Protein AF-A0AAN8LWE4-F1 (afdb_monomer_lite)

Organism: NCBI:txid861788

Sequence (152 aa):
MRTELGWRLTPQSMVETQAMVAELSEEEIWGLLEAIMDPGMVFDLLWMRQSRNGRPGEEQAAVAPGLPLWCHCGRCKDMPTDMERKCSGQGLAQCVSLAPHLFLYVLENGVLRIARRYRNDVLSLSYTGDPRYDHREYQHDTYRHFVQLNLK

Secondary structure (DSSP, 8-state):
----------HHHHHHHHHHHHH--HHHHHHHHHHH--TTHHHHHHHHHHHHH-SPPGGG----TT--TT-SSS-----SSGGG-------GGG-GGG-HHHIIIII-HHHHHHHHHHHHHHHT------HHHHHHHHHHHHHHHHHHHH--

Radius of gyration: 21.21 Å; chains: 1; bounding box: 45×34×56 Å

pLDDT: mean 78.91, std 13.54, range [37.19, 94.0]

InterPro domains:
  IPR046815 P2X purinoreceptor 7, intracellular domain [PF20478] (59-148)

Structure (mmCIF, N/CA/C/O backbone):
data_AF-A0AAN8LWE4-F1
#
_entry.id   AF-A0AAN8LWE4-F1
#
loop_
_atom_site.group_PDB
_atom_site.id
_atom_site.type_symbol
_atom_site.label_atom_id
_atom_site.label_alt_id
_atom_site.label_comp_id
_atom_site.label_asym_id
_atom_site.label_entity_id
_atom_site.label_seq_id
_atom_site.pdbx_PDB_ins_code
_atom_site.Cartn_x
_atom_site.Cartn_y
_atom_site.Cartn_z
_atom_site.occupancy
_atom_site.B_iso_or_equiv
_atom_site.auth_seq_id
_atom_site.auth_comp_id
_atom_site.auth_asym_id
_atom_site.auth_atom_id
_atom_site.pdbx_PDB_model_num
ATOM 1 N N . MET A 1 1 ? 26.610 4.589 29.713 1.00 37.81 1 MET A N 1
ATOM 2 C CA . MET A 1 1 ? 25.190 4.588 30.121 1.00 37.81 1 MET A CA 1
ATOM 3 C C . MET A 1 1 ? 24.340 4.770 28.871 1.00 37.81 1 MET A C 1
ATOM 5 O O . MET A 1 1 ? 24.259 5.881 28.370 1.00 37.81 1 MET A O 1
ATOM 9 N N . ARG A 1 2 ? 23.816 3.678 28.296 1.00 37.19 2 ARG A N 1
ATOM 10 C CA . ARG A 1 2 ? 22.825 3.727 27.208 1.00 37.19 2 ARG A CA 1
ATOM 11 C C . ARG A 1 2 ? 21.449 3.751 27.862 1.00 37.19 2 ARG A C 1
ATOM 13 O O . ARG A 1 2 ? 21.103 2.804 28.556 1.00 37.19 2 ARG A O 1
ATOM 20 N N . THR A 1 3 ? 20.706 4.831 27.680 1.00 42.47 3 THR A N 1
ATOM 21 C CA . THR A 1 3 ? 19.285 4.895 28.009 1.00 42.47 3 THR A CA 1
ATOM 22 C C . THR A 1 3 ? 18.520 4.117 26.945 1.00 42.47 3 THR A C 1
ATOM 24 O O . THR A 1 3 ? 18.364 4.564 25.811 1.00 42.47 3 THR A O 1
ATOM 27 N N . GLU A 1 4 ? 18.073 2.917 27.299 1.00 47.19 4 GLU A N 1
ATOM 28 C CA . GLU A 1 4 ? 17.033 2.215 26.557 1.00 47.19 4 GLU A CA 1
ATOM 29 C C . GLU A 1 4 ? 15.715 2.970 26.769 1.00 47.19 4 GLU A C 1
ATOM 31 O O . GLU A 1 4 ? 15.000 2.744 27.742 1.00 47.19 4 GLU A O 1
ATOM 36 N N . LEU A 1 5 ? 15.400 3.920 25.886 1.00 47.34 5 LEU A N 1
ATOM 37 C CA . LEU A 1 5 ? 14.052 4.481 25.789 1.00 47.34 5 LEU A CA 1
ATOM 38 C C . LEU A 1 5 ? 13.151 3.427 25.137 1.00 47.34 5 LEU A C 1
ATOM 40 O O . LEU A 1 5 ? 12.930 3.409 23.928 1.00 47.34 5 LEU A O 1
ATOM 44 N N . GLY A 1 6 ? 12.696 2.490 25.965 1.00 45.34 6 GLY A N 1
ATOM 45 C CA . GLY A 1 6 ? 11.682 1.513 25.617 1.00 45.34 6 GLY A CA 1
ATOM 46 C C . GLY A 1 6 ? 10.319 2.187 25.554 1.00 45.34 6 GLY A C 1
ATOM 47 O O . GLY A 1 6 ? 9.672 2.368 26.578 1.00 45.34 6 GLY A O 1
ATOM 48 N N . TRP A 1 7 ? 9.850 2.496 24.348 1.00 52.28 7 TRP A N 1
ATOM 49 C CA . TRP A 1 7 ? 8.456 2.861 24.072 1.00 52.28 7 TRP A CA 1
ATOM 50 C C . TRP A 1 7 ? 7.513 1.650 24.219 1.00 52.28 7 TRP A C 1
ATOM 52 O O . TRP A 1 7 ? 6.701 1.371 23.342 1.00 52.28 7 TRP A 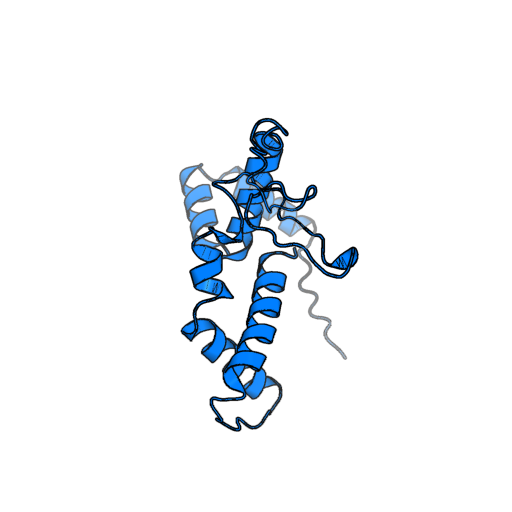O 1
ATOM 62 N N . ARG A 1 8 ? 7.649 0.863 25.293 1.00 59.94 8 ARG A N 1
ATOM 63 C CA . ARG A 1 8 ? 6.692 -0.200 25.607 1.00 59.94 8 ARG A CA 1
ATOM 64 C C . ARG A 1 8 ? 5.607 0.401 26.482 1.00 59.94 8 ARG A C 1
ATOM 66 O O . ARG A 1 8 ? 5.883 0.807 27.607 1.00 59.94 8 ARG A O 1
ATOM 73 N N . LEU A 1 9 ? 4.385 0.426 25.958 1.00 64.94 9 LEU A N 1
ATOM 74 C CA . LEU A 1 9 ? 3.192 0.649 26.766 1.00 64.94 9 LEU A CA 1
ATOM 75 C C . LEU A 1 9 ? 3.208 -0.363 27.917 1.00 64.94 9 LEU A C 1
ATOM 77 O O . LEU A 1 9 ? 3.443 -1.557 27.706 1.00 64.94 9 LEU A O 1
ATOM 81 N N . THR A 1 10 ? 3.032 0.119 29.143 1.00 81.75 10 THR A N 1
ATOM 82 C CA . THR A 1 10 ? 2.950 -0.763 30.303 1.00 81.75 10 THR A CA 1
ATOM 83 C C . THR A 1 10 ? 1.604 -1.493 30.270 1.00 81.75 10 THR A C 1
ATOM 85 O O . THR A 1 10 ? 0.635 -0.994 29.689 1.00 81.75 10 THR A O 1
ATOM 88 N N . PRO A 1 11 ? 1.484 -2.672 30.905 1.00 80.69 11 PRO A N 1
ATOM 89 C CA . PRO A 1 11 ? 0.193 -3.349 31.017 1.00 80.69 11 PRO A CA 1
ATOM 90 C C . PRO A 1 11 ? -0.893 -2.455 31.636 1.00 80.69 11 PRO A C 1
ATOM 92 O O . PRO A 1 11 ? -2.046 -2.529 31.232 1.00 80.69 11 PRO A O 1
ATOM 95 N N . GLN A 1 12 ? -0.516 -1.565 32.561 1.00 78.88 12 GLN A N 1
ATOM 96 C CA . GLN A 1 12 ? -1.428 -0.590 33.164 1.00 78.88 12 GLN A CA 1
ATOM 97 C C . GLN A 1 12 ? -1.907 0.463 32.157 1.00 78.88 12 GLN A C 1
ATOM 99 O O . GLN A 1 12 ? -3.112 0.654 32.035 1.00 78.88 12 GLN A O 1
ATOM 104 N N . SER A 1 13 ? -1.011 1.061 31.360 1.00 81.69 13 SER A N 1
ATOM 105 C CA . SER A 1 13 ? -1.421 2.058 30.359 1.00 81.69 13 SER A CA 1
ATOM 106 C C . SER A 1 13 ? -2.325 1.462 29.274 1.00 81.69 13 SER A C 1
ATOM 108 O O . SER A 1 13 ? -3.191 2.147 28.740 1.00 81.69 13 SER A O 1
ATOM 110 N N . MET A 1 14 ? -2.153 0.175 28.949 1.00 81.12 14 MET A N 1
ATOM 111 C CA . MET A 1 14 ? -3.033 -0.536 28.011 1.00 81.12 14 MET A CA 1
ATOM 112 C C . MET A 1 14 ? -4.456 -0.699 28.561 1.00 81.12 14 MET A C 1
ATOM 114 O O . MET A 1 14 ? -5.415 -0.505 27.819 1.00 81.12 14 MET A O 1
ATOM 118 N N . VAL A 1 15 ? -4.592 -1.028 29.851 1.00 86.62 15 VAL A N 1
ATOM 119 C CA . VAL A 1 15 ? -5.896 -1.165 30.521 1.00 86.62 15 VAL A CA 1
ATOM 120 C C . VAL A 1 15 ? -6.588 0.192 30.642 1.00 86.62 15 VAL A C 1
ATOM 122 O O . VAL A 1 15 ? -7.773 0.293 30.345 1.00 86.62 15 VAL A O 1
ATOM 125 N N . GLU A 1 16 ? -5.848 1.241 31.006 1.00 86.50 16 GLU A N 1
ATOM 126 C CA . GLU A 1 16 ? -6.366 2.616 31.040 1.00 86.50 16 GLU A CA 1
ATOM 127 C C . GLU A 1 16 ? -6.859 3.061 29.658 1.00 86.50 16 GLU A C 1
ATOM 129 O O . GLU A 1 16 ? -7.968 3.573 29.531 1.00 86.50 16 GLU A O 1
ATOM 134 N N . THR A 1 17 ? -6.085 2.781 28.604 1.00 84.38 17 THR A N 1
ATOM 135 C CA . THR A 1 17 ? -6.483 3.088 27.221 1.00 84.38 17 THR A CA 1
ATOM 136 C C . THR A 1 17 ? -7.727 2.295 26.805 1.00 84.38 17 THR A C 1
ATOM 138 O O . THR A 1 17 ? -8.620 2.846 26.170 1.00 84.38 17 THR A O 1
ATOM 141 N N . GLN A 1 18 ? -7.828 1.012 27.174 1.00 85.62 18 GLN A N 1
ATOM 142 C CA . GLN A 1 18 ? -9.021 0.203 26.894 1.00 85.62 18 GLN A CA 1
ATOM 143 C C . GLN A 1 18 ? -10.267 0.726 27.612 1.00 85.62 18 GLN A C 1
ATOM 145 O O . GLN A 1 18 ? -11.340 0.722 27.014 1.00 85.62 18 GLN A O 1
ATOM 150 N N . ALA A 1 19 ? -10.131 1.191 28.856 1.00 89.81 19 ALA A N 1
ATOM 151 C CA . ALA A 1 19 ? -11.232 1.805 29.592 1.00 89.81 19 ALA A CA 1
ATOM 152 C C . ALA A 1 19 ? -11.703 3.098 28.910 1.00 89.81 19 ALA A C 1
ATOM 154 O O . ALA A 1 19 ? -12.896 3.247 28.672 1.00 89.81 19 ALA A O 1
ATOM 155 N N . MET A 1 20 ? -10.772 3.965 28.490 1.00 88.06 20 MET A N 1
ATOM 156 C CA . MET A 1 20 ? -11.103 5.183 27.738 1.00 88.06 20 MET A CA 1
ATOM 157 C C . MET A 1 20 ? -11.838 4.866 26.431 1.00 88.06 20 MET A C 1
ATOM 159 O O . MET A 1 20 ? -12.848 5.489 26.135 1.00 88.06 20 MET A O 1
ATOM 163 N N . VAL A 1 21 ? -11.370 3.874 25.664 1.00 87.81 21 VAL A N 1
ATOM 164 C CA . VAL A 1 21 ? -12.025 3.460 24.408 1.00 87.81 21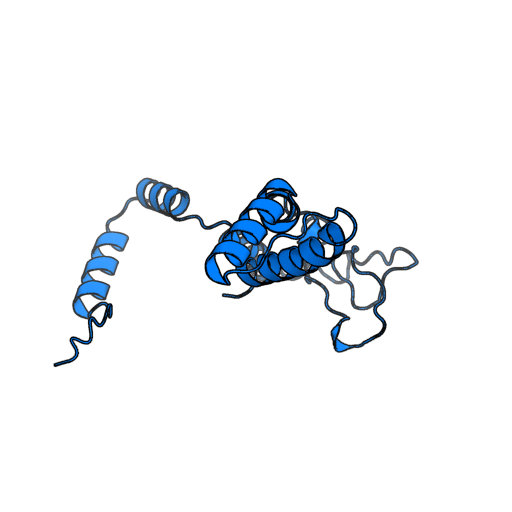 VAL A CA 1
ATOM 165 C C . VAL A 1 21 ? -13.430 2.904 24.654 1.00 87.81 21 VAL A C 1
ATOM 167 O O . VAL A 1 21 ? -14.314 3.121 23.830 1.00 87.81 21 VAL A O 1
ATOM 170 N N . ALA A 1 22 ? -13.654 2.204 25.768 1.00 89.12 22 ALA A N 1
ATOM 171 C CA . ALA A 1 22 ? -14.961 1.642 26.108 1.00 89.12 22 ALA A CA 1
ATOM 172 C C . ALA A 1 22 ? -16.005 2.704 26.499 1.00 89.12 22 ALA A C 1
ATOM 174 O O . ALA A 1 22 ? -17.200 2.426 26.429 1.00 89.12 22 ALA A O 1
ATOM 175 N N . GLU A 1 23 ? -15.565 3.895 26.910 1.00 93.25 23 GLU A N 1
ATOM 176 C CA . GLU A 1 23 ? -16.435 5.020 27.268 1.00 93.25 23 GLU A CA 1
ATOM 177 C C . GLU A 1 23 ? -16.823 5.893 26.064 1.00 93.25 23 GLU A C 1
ATOM 179 O O . GLU A 1 23 ? -17.760 6.685 26.170 1.00 93.25 23 GLU A O 1
ATOM 184 N N . LEU A 1 24 ? -16.138 5.746 24.923 1.00 91.56 24 LEU A N 1
ATOM 185 C CA . LEU A 1 24 ? -16.409 6.539 23.725 1.00 91.56 24 LEU A CA 1
ATOM 186 C C . LEU A 1 24 ? -17.769 6.197 23.110 1.00 91.56 24 LEU A C 1
ATOM 188 O O . LEU A 1 24 ? -18.156 5.033 22.979 1.00 91.56 24 LEU A O 1
ATOM 192 N N . SER A 1 25 ? -18.469 7.233 22.658 1.00 94.00 25 SER A N 1
ATOM 193 C CA . SER A 1 25 ? -19.649 7.090 21.811 1.00 94.00 25 SER A CA 1
ATOM 194 C C . SER A 1 25 ? -19.279 6.594 20.407 1.00 94.00 25 SER A C 1
ATOM 196 O O . SER A 1 25 ? -18.137 6.705 19.956 1.00 94.00 25 SER A O 1
ATOM 198 N N . GLU A 1 26 ? -20.263 6.066 19.676 1.00 92.69 26 GLU A N 1
ATOM 199 C CA . GLU A 1 26 ? -20.052 5.583 18.305 1.00 92.69 26 GLU A CA 1
ATOM 200 C C . GLU A 1 26 ? -19.530 6.695 17.374 1.00 92.69 26 GLU A C 1
ATOM 202 O O . GLU A 1 26 ? -18.645 6.453 16.557 1.00 92.69 26 GLU A O 1
ATOM 207 N N . GLU A 1 27 ? -20.015 7.927 17.539 1.00 92.06 27 GLU A N 1
ATOM 208 C CA . GLU A 1 27 ? -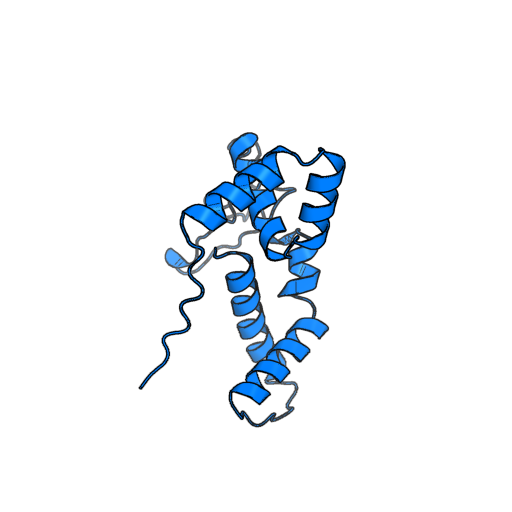19.580 9.093 16.759 1.00 92.06 27 GLU A CA 1
ATOM 209 C C . GLU A 1 27 ? -18.108 9.443 17.020 1.00 92.06 27 GLU A C 1
ATOM 211 O O . GLU A 1 27 ? -17.354 9.704 16.081 1.00 92.06 27 GLU A O 1
ATOM 216 N N . GLU A 1 28 ? -17.669 9.392 18.281 1.00 90.88 28 GLU A N 1
ATOM 217 C CA . GLU A 1 28 ? -16.271 9.632 18.651 1.00 90.88 28 GLU A CA 1
ATOM 218 C C . GLU A 1 28 ? -15.350 8.538 18.109 1.00 90.88 28 GLU A C 1
ATOM 220 O O . GLU A 1 28 ? -14.259 8.840 17.625 1.00 90.88 28 GLU A O 1
ATOM 225 N N . ILE A 1 29 ? -15.799 7.278 18.126 1.00 90.06 29 ILE A N 1
ATOM 226 C CA . ILE A 1 29 ? -15.062 6.154 17.535 1.00 90.06 29 ILE A CA 1
ATOM 227 C C . ILE A 1 29 ? -14.886 6.366 16.030 1.00 90.06 29 ILE A C 1
ATOM 229 O O . ILE A 1 29 ? -13.770 6.223 15.525 1.00 90.06 29 ILE A O 1
ATOM 233 N N . TRP A 1 30 ? -15.948 6.734 15.308 1.00 88.19 30 TRP A N 1
ATOM 234 C CA . TRP A 1 30 ? -15.855 7.014 13.874 1.00 88.19 30 TRP A CA 1
ATOM 235 C C . TRP A 1 30 ? -14.935 8.197 13.576 1.00 88.19 30 TRP A C 1
ATOM 237 O O . TRP A 1 30 ? -14.082 8.083 12.696 1.00 88.19 30 TRP A O 1
ATOM 247 N N . GLY A 1 31 ? -15.021 9.282 14.349 1.00 89.38 31 GLY A N 1
ATOM 248 C CA . GLY A 1 31 ? -14.118 10.426 14.204 1.00 89.38 31 GLY A CA 1
ATOM 249 C C . GLY A 1 31 ? -12.649 10.056 14.434 1.00 89.38 31 GLY A C 1
ATOM 250 O O . GLY A 1 31 ? -11.765 10.502 13.700 1.00 89.38 31 GLY A O 1
ATOM 251 N N . LEU A 1 32 ? -12.373 9.186 15.411 1.00 87.69 32 LEU A N 1
ATOM 252 C CA . LEU A 1 32 ? -11.021 8.691 15.673 1.00 87.69 32 LEU A CA 1
ATOM 253 C C . LEU A 1 32 ? -10.520 7.782 14.541 1.00 87.69 32 LEU A C 1
ATOM 255 O O . LEU A 1 32 ? -9.367 7.889 14.122 1.00 87.69 32 LEU A O 1
ATOM 259 N N . LEU A 1 33 ? -11.385 6.905 14.024 1.00 84.44 33 LEU A N 1
ATOM 260 C CA . LEU A 1 33 ? -11.066 6.020 12.903 1.00 84.44 33 LEU A CA 1
ATOM 261 C C . LEU A 1 33 ? -10.755 6.809 11.634 1.00 84.44 33 LEU A C 1
ATOM 263 O O . LEU A 1 33 ? -9.782 6.487 10.961 1.00 84.44 33 LEU A O 1
ATOM 267 N N . GLU A 1 34 ? -11.527 7.850 11.326 1.00 84.44 34 GLU A N 1
ATOM 268 C CA . GLU A 1 34 ? -11.256 8.738 10.193 1.00 84.44 34 GLU A CA 1
ATOM 269 C C . GLU A 1 34 ? -9.912 9.458 10.339 1.00 84.44 34 GLU A C 1
ATOM 271 O O . GLU A 1 34 ? -9.148 9.531 9.377 1.00 84.44 34 GLU A O 1
ATOM 276 N N . ALA A 1 35 ? -9.581 9.931 11.545 1.00 83.25 35 ALA A N 1
ATOM 277 C CA . ALA A 1 35 ? -8.318 10.617 11.812 1.00 83.25 35 ALA A CA 1
ATOM 278 C C . ALA A 1 35 ? -7.087 9.697 11.707 1.00 83.25 35 ALA A C 1
ATOM 280 O O . ALA A 1 35 ? -5.995 10.158 11.371 1.00 83.25 35 ALA A O 1
ATOM 281 N N . ILE A 1 36 ? -7.249 8.407 12.011 1.00 82.50 36 ILE A N 1
ATOM 282 C CA . ILE A 1 36 ? -6.160 7.418 12.033 1.00 82.50 36 ILE A CA 1
ATOM 283 C C . ILE A 1 36 ? -6.086 6.625 10.721 1.00 82.50 36 ILE A C 1
ATOM 285 O O . ILE A 1 36 ? -5.108 5.907 10.502 1.00 82.50 36 ILE A O 1
ATOM 289 N N . MET A 1 37 ? -7.091 6.744 9.847 1.00 79.12 37 MET A N 1
ATOM 290 C CA . MET A 1 37 ? -7.211 5.927 8.643 1.00 79.12 37 MET A CA 1
ATOM 291 C C . MET A 1 37 ? -5.972 6.065 7.754 1.00 79.12 37 MET A C 1
ATOM 293 O O . MET A 1 37 ? -5.781 7.036 7.023 1.00 79.12 37 MET A O 1
ATOM 297 N N . ASP A 1 38 ? -5.134 5.038 7.806 1.00 79.25 38 ASP A N 1
ATOM 298 C CA . ASP A 1 38 ? -3.974 4.894 6.947 1.00 79.25 38 ASP A CA 1
ATOM 299 C C . ASP A 1 38 ? -4.421 4.307 5.598 1.00 79.25 38 ASP A C 1
ATOM 301 O O . ASP A 1 38 ? -5.210 3.357 5.582 1.00 79.25 38 ASP A O 1
ATOM 305 N N . PRO A 1 39 ? -3.909 4.801 4.457 1.00 73.00 39 PRO A N 1
ATOM 306 C CA . PRO A 1 39 ? -4.236 4.270 3.135 1.00 73.00 39 PRO A CA 1
ATOM 307 C C . PRO A 1 39 ? -4.122 2.747 2.987 1.00 73.00 39 PRO A C 1
ATOM 309 O O . PRO A 1 39 ? -4.877 2.153 2.214 1.00 73.00 39 PRO A O 1
ATOM 312 N N . GLY A 1 40 ? -3.211 2.103 3.726 1.00 75.56 40 GLY A N 1
ATOM 313 C CA . GLY A 1 40 ? -3.063 0.646 3.725 1.00 75.56 40 GLY A CA 1
ATOM 314 C C . GLY A 1 40 ? -4.288 -0.082 4.284 1.00 75.56 40 GLY A C 1
ATOM 315 O O . GLY A 1 40 ? -4.654 -1.146 3.789 1.00 75.56 40 GLY A O 1
ATOM 316 N N . MET A 1 41 ? -5.000 0.528 5.240 1.00 80.50 41 MET A N 1
ATOM 317 C CA . MET A 1 41 ? -6.186 -0.067 5.871 1.00 80.50 41 MET A CA 1
ATOM 318 C C . MET A 1 41 ? -7.333 -0.302 4.886 1.00 80.50 41 MET A C 1
ATOM 320 O O . MET A 1 41 ? -8.189 -1.149 5.129 1.00 80.50 41 MET A O 1
ATOM 324 N N . VAL A 1 42 ? -7.368 0.396 3.746 1.00 78.06 42 VAL A N 1
ATOM 325 C CA . VAL A 1 42 ? -8.416 0.152 2.750 1.00 78.06 42 VAL A CA 1
ATOM 326 C C . VAL A 1 42 ? -8.285 -1.241 2.131 1.00 78.06 42 VAL A C 1
ATOM 328 O O . VAL A 1 42 ? -9.295 -1.895 1.864 1.00 78.06 42 VAL A O 1
ATOM 331 N N . PHE A 1 43 ? -7.061 -1.736 1.943 1.00 76.25 43 PHE A N 1
ATOM 332 C CA . PHE A 1 43 ? -6.844 -3.100 1.463 1.00 76.25 43 PHE A CA 1
ATOM 333 C C . PHE A 1 43 ? -7.265 -4.132 2.515 1.00 76.25 43 PHE A C 1
ATOM 335 O O . PHE A 1 43 ? -7.911 -5.122 2.161 1.00 76.25 43 PHE A O 1
ATOM 342 N N . ASP A 1 44 ? -7.022 -3.847 3.798 1.00 80.69 44 ASP A N 1
ATOM 343 C CA . ASP A 1 44 ? -7.504 -4.668 4.915 1.00 80.69 44 ASP A CA 1
ATOM 344 C C . ASP A 1 44 ? -9.040 -4.729 4.934 1.00 80.69 44 ASP A C 1
ATOM 346 O O . ASP A 1 44 ? -9.624 -5.810 5.023 1.00 80.69 44 ASP A O 1
ATOM 350 N N . LEU A 1 45 ? -9.719 -3.590 4.759 1.00 80.50 45 LEU A N 1
ATOM 351 C CA . LEU A 1 45 ? -11.183 -3.521 4.688 1.00 80.50 45 LEU A CA 1
ATOM 352 C C . LEU A 1 45 ? -11.748 -4.315 3.504 1.00 80.50 45 LEU A C 1
ATOM 354 O O . LEU A 1 45 ? -12.754 -5.015 3.654 1.00 80.50 45 LEU A O 1
ATOM 358 N N . LEU A 1 46 ? -11.105 -4.241 2.333 1.00 77.81 46 LEU A N 1
ATOM 359 C CA . LEU A 1 46 ? -11.484 -5.044 1.166 1.00 77.81 46 LEU A CA 1
ATOM 360 C C . LEU A 1 46 ? -11.355 -6.545 1.466 1.00 77.81 46 LEU A C 1
ATOM 362 O O . LEU A 1 46 ? -12.282 -7.310 1.185 1.00 77.81 46 LEU A O 1
ATOM 366 N N . TRP A 1 47 ? -10.261 -6.954 2.112 1.00 77.69 47 TRP A N 1
ATOM 367 C CA . TRP A 1 47 ? -10.033 -8.344 2.505 1.00 77.69 47 TRP A CA 1
ATOM 368 C C . TRP A 1 47 ? -11.036 -8.842 3.556 1.00 77.69 47 TRP A C 1
ATOM 370 O O . TRP A 1 47 ? -11.595 -9.940 3.438 1.00 77.69 47 TRP A O 1
ATOM 380 N N . MET A 1 48 ? -11.323 -8.028 4.574 1.00 82.50 48 MET A N 1
ATOM 381 C CA . MET A 1 48 ? -12.308 -8.340 5.615 1.00 82.50 48 MET A CA 1
ATOM 382 C C . MET A 1 48 ? -13.716 -8.468 5.035 1.00 82.50 48 MET A C 1
ATOM 384 O O . MET A 1 48 ? -14.440 -9.412 5.361 1.00 82.50 48 MET A O 1
ATOM 388 N N . ARG A 1 49 ? -14.107 -7.551 4.142 1.00 79.00 49 ARG A N 1
ATOM 389 C CA . ARG A 1 49 ? -15.401 -7.596 3.451 1.00 79.00 49 ARG A CA 1
ATOM 390 C C . ARG A 1 49 ? -15.559 -8.891 2.662 1.00 79.00 49 ARG A C 1
ATOM 392 O O . ARG A 1 49 ? -16.614 -9.516 2.732 1.00 79.00 49 ARG A O 1
ATOM 399 N N . GLN A 1 50 ? -14.515 -9.311 1.953 1.00 72.75 50 GLN A N 1
ATOM 400 C CA . GLN A 1 50 ? -14.517 -10.586 1.246 1.00 72.75 50 GLN A CA 1
ATOM 401 C C . GLN A 1 50 ? -14.644 -11.773 2.207 1.00 72.75 50 GLN A C 1
ATOM 403 O O . GLN A 1 50 ? -15.456 -12.664 1.979 1.00 72.75 50 GLN A O 1
ATOM 408 N N . SER A 1 51 ? -13.865 -11.791 3.287 1.00 75.75 51 SER A N 1
ATOM 409 C CA . SER A 1 51 ? -13.898 -12.891 4.256 1.00 75.75 51 SER A CA 1
ATOM 410 C C . SER A 1 51 ? -15.292 -13.073 4.872 1.00 75.75 51 SER A C 1
ATOM 412 O O . SER A 1 51 ? -15.722 -14.202 5.089 1.00 75.75 51 SER A O 1
ATOM 414 N N . ARG A 1 52 ? -16.027 -11.973 5.100 1.00 77.50 52 ARG A N 1
ATOM 415 C CA . ARG A 1 52 ? -17.407 -11.993 5.621 1.00 77.50 52 ARG A CA 1
ATOM 416 C C . ARG A 1 52 ? -18.442 -12.430 4.589 1.00 77.50 52 ARG A C 1
ATOM 418 O O . ARG A 1 52 ? -19.353 -13.174 4.929 1.00 77.50 52 ARG A O 1
ATOM 425 N N . ASN A 1 53 ? -18.309 -11.974 3.346 1.00 70.44 53 ASN A N 1
ATOM 426 C CA . ASN A 1 53 ? -19.276 -12.266 2.282 1.00 70.44 53 ASN A CA 1
ATOM 427 C C . ASN A 1 53 ? -19.023 -13.618 1.591 1.00 70.44 53 ASN A C 1
ATOM 429 O O . ASN A 1 53 ? -19.736 -13.967 0.652 1.00 70.44 53 ASN A O 1
ATOM 433 N N . GLY A 1 54 ? -18.012 -14.365 2.047 1.00 61.78 54 GLY A N 1
ATOM 434 C CA . GLY A 1 54 ? -17.474 -15.520 1.343 1.00 61.78 54 GLY A CA 1
ATOM 435 C C . GLY A 1 54 ? -16.641 -15.098 0.133 1.00 61.78 54 GLY A C 1
ATOM 436 O O . GLY A 1 54 ? -16.764 -13.990 -0.401 1.00 61.78 54 GLY A O 1
ATOM 437 N N . ARG A 1 55 ? -15.775 -16.000 -0.344 1.00 57.69 55 ARG A N 1
ATOM 438 C CA . ARG A 1 55 ? -15.247 -15.840 -1.704 1.00 57.69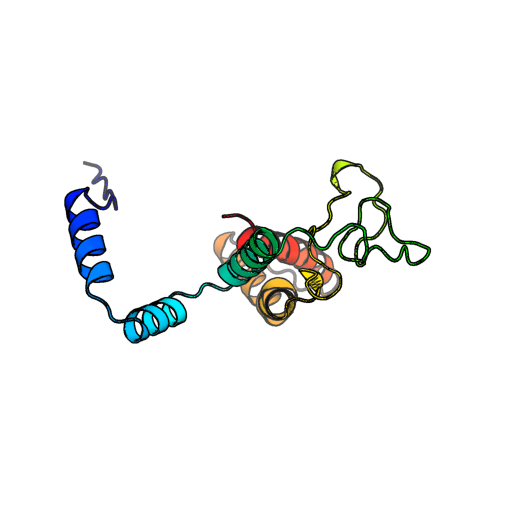 55 ARG A CA 1
ATOM 439 C C . ARG A 1 55 ? -16.462 -15.814 -2.636 1.00 57.69 55 ARG A C 1
ATOM 441 O O . ARG A 1 55 ? -17.302 -16.703 -2.484 1.00 57.69 55 ARG A O 1
ATOM 448 N N . PRO A 1 56 ? -16.589 -14.839 -3.558 1.00 54.84 56 PRO A N 1
ATOM 449 C CA . PRO A 1 56 ? -17.579 -14.966 -4.617 1.00 54.84 56 PRO A CA 1
ATOM 450 C C . PRO A 1 56 ? -17.366 -16.347 -5.228 1.00 54.84 56 PRO A C 1
ATOM 452 O O . PRO A 1 56 ? -16.232 -16.694 -5.571 1.00 54.84 56 PRO A O 1
ATOM 455 N N . GLY A 1 57 ? -18.417 -17.167 -5.193 1.00 46.88 57 GLY A N 1
ATOM 456 C CA . GLY A 1 57 ? -18.337 -18.559 -5.606 1.00 46.88 57 GLY A CA 1
ATOM 457 C C . GLY A 1 57 ? -17.735 -18.668 -7.004 1.00 46.88 57 GLY A C 1
ATOM 458 O O . GLY A 1 57 ? -17.790 -17.723 -7.797 1.00 46.88 57 GLY A O 1
ATOM 459 N N . GLU A 1 58 ? -17.199 -19.846 -7.317 1.00 49.72 58 GLU A N 1
ATOM 460 C CA . GLU A 1 58 ? -16.762 -20.250 -8.666 1.00 49.72 58 GLU A CA 1
ATOM 461 C C . GLU A 1 58 ? -17.764 -19.853 -9.773 1.00 49.72 58 GLU A C 1
ATOM 463 O O . GLU A 1 58 ? -17.391 -19.670 -10.926 1.00 49.72 58 GLU A O 1
ATOM 468 N N . GLU A 1 59 ? -19.019 -19.621 -9.396 1.00 44.88 59 GLU A N 1
ATOM 469 C CA . GLU A 1 59 ? -20.167 -19.185 -10.185 1.00 44.88 59 GLU A CA 1
ATOM 470 C C . GLU A 1 59 ? -20.023 -17.841 -10.934 1.00 44.88 59 GLU A C 1
ATOM 472 O O . GLU A 1 59 ? -20.807 -17.567 -11.838 1.00 44.88 59 GLU A O 1
ATOM 477 N N . GLN A 1 60 ? -19.019 -17.007 -10.629 1.00 50.41 60 GLN A N 1
ATOM 478 C CA . GLN A 1 60 ? -18.726 -15.783 -11.404 1.00 50.41 60 GLN A CA 1
ATOM 479 C C . GLN A 1 60 ? -17.386 -15.810 -12.141 1.00 50.41 60 GLN A C 1
ATOM 481 O O . GLN A 1 60 ? -17.052 -14.843 -12.830 1.00 50.41 60 GLN A O 1
ATOM 486 N N . ALA A 1 61 ? -16.660 -16.931 -12.108 1.00 50.66 61 ALA A N 1
ATOM 487 C CA . ALA A 1 61 ? -15.663 -17.221 -13.128 1.00 50.66 61 ALA A CA 1
ATOM 488 C C . ALA A 1 61 ? -16.396 -17.593 -14.427 1.00 50.66 61 ALA A C 1
ATOM 490 O O . ALA A 1 61 ? -16.308 -18.714 -14.920 1.00 50.66 61 ALA A O 1
ATOM 491 N N . ALA A 1 62 ? -17.136 -16.645 -15.010 1.00 49.12 62 ALA A N 1
ATOM 492 C CA . ALA A 1 62 ? -17.374 -16.689 -16.439 1.00 49.12 62 ALA A CA 1
ATOM 493 C C . ALA A 1 62 ? -15.979 -16.626 -17.058 1.00 49.12 62 ALA A C 1
ATOM 495 O O . ALA A 1 62 ? -15.347 -15.569 -17.080 1.00 49.12 62 ALA A O 1
ATOM 496 N N . VAL A 1 63 ? -15.465 -17.801 -17.423 1.00 55.44 63 VAL A N 1
ATOM 497 C CA . VAL A 1 63 ? -14.178 -18.020 -18.069 1.00 55.44 63 VAL A CA 1
ATOM 498 C C . VAL A 1 63 ? -14.221 -17.237 -19.371 1.00 55.44 63 VAL A C 1
ATOM 500 O O . VAL A 1 63 ? -14.607 -17.756 -20.417 1.00 55.44 63 VAL A O 1
ATOM 503 N N . ALA A 1 64 ? -13.904 -15.944 -19.310 1.00 60.81 64 ALA A N 1
ATOM 504 C CA . ALA A 1 64 ? -13.670 -15.186 -20.515 1.00 60.81 64 ALA A CA 1
ATOM 505 C C . ALA A 1 64 ? -12.495 -15.892 -21.207 1.00 60.81 64 ALA A C 1
ATOM 507 O O . ALA A 1 64 ? -11.479 -16.158 -20.548 1.00 60.81 64 ALA A O 1
ATOM 508 N N . PRO A 1 65 ? -12.633 -16.276 -22.487 1.00 64.56 65 PRO A N 1
ATOM 509 C CA . PRO A 1 65 ? -11.576 -16.983 -23.189 1.00 64.56 65 PRO A CA 1
ATOM 510 C C . PRO A 1 65 ? -10.273 -16.179 -23.088 1.00 64.56 65 PRO A C 1
ATOM 512 O O . PRO A 1 65 ? -10.223 -15.018 -23.488 1.00 64.56 65 PRO A O 1
ATOM 515 N N . GLY A 1 66 ? -9.242 -16.789 -22.495 1.00 75.56 66 GLY A N 1
ATOM 516 C CA . GLY A 1 66 ? -7.932 -16.167 -22.264 1.00 75.56 66 GLY A CA 1
ATOM 517 C C . GLY A 1 66 ? -7.575 -15.854 -20.804 1.00 75.56 66 GLY A C 1
ATOM 518 O O . GLY A 1 66 ? -6.450 -15.422 -20.557 1.00 75.56 66 GLY A O 1
ATOM 519 N N . LEU A 1 67 ? -8.465 -16.084 -19.831 1.00 82.38 67 LEU A N 1
ATOM 520 C CA . LEU A 1 67 ? -8.124 -15.947 -18.407 1.00 82.38 67 LEU A CA 1
ATOM 521 C C . LEU A 1 67 ? -7.471 -17.221 -17.837 1.00 82.38 67 LEU A C 1
ATOM 523 O O . LEU A 1 67 ? -7.940 -18.326 -18.120 1.00 82.38 67 LEU A O 1
ATOM 527 N N . PRO A 1 68 ? -6.427 -17.099 -16.993 1.00 87.50 68 PRO A N 1
ATOM 528 C CA . PRO A 1 68 ? -5.843 -18.250 -16.313 1.00 87.50 68 PRO A CA 1
ATOM 529 C C . PRO A 1 68 ? -6.831 -18.913 -15.346 1.00 87.50 68 PRO A C 1
ATOM 531 O O . PRO A 1 68 ? -7.559 -18.223 -14.636 1.00 87.50 68 PRO A O 1
ATOM 534 N N . LEU A 1 69 ? -6.783 -20.244 -15.240 1.00 85.00 69 LEU A N 1
ATOM 535 C CA . LEU A 1 69 ? -7.666 -21.033 -14.361 1.00 85.00 69 LEU A CA 1
ATOM 536 C C . LEU A 1 69 ? -7.541 -20.681 -12.868 1.00 85.00 69 LEU A C 1
ATOM 538 O O . LEU A 1 69 ? -8.468 -20.896 -12.098 1.00 85.00 69 LEU A O 1
ATOM 542 N N . TRP A 1 70 ? -6.400 -20.131 -12.454 1.00 86.25 70 TRP A N 1
ATOM 543 C CA . TRP A 1 70 ? -6.137 -19.686 -11.082 1.00 86.25 70 TRP A CA 1
ATOM 544 C C . TRP A 1 70 ? -6.594 -18.237 -10.815 1.00 86.25 70 TRP A C 1
ATOM 546 O O . TRP A 1 70 ? -6.377 -17.697 -9.728 1.00 86.25 70 TRP A O 1
ATOM 556 N N . CYS A 1 71 ? -7.194 -17.567 -11.805 1.00 87.00 71 CYS A N 1
ATOM 557 C CA . CYS A 1 71 ? -7.696 -16.207 -11.673 1.00 87.00 71 CYS A CA 1
ATOM 558 C C . CYS A 1 71 ? -9.160 -16.192 -11.217 1.00 87.00 71 CYS A C 1
ATOM 560 O O . CYS A 1 71 ? -10.036 -16.709 -11.900 1.00 87.00 71 CYS A O 1
ATOM 562 N N . HIS A 1 72 ? -9.435 -15.490 -10.116 1.00 83.38 72 HIS A N 1
ATOM 563 C CA . HIS A 1 72 ? -10.798 -15.259 -9.618 1.00 83.38 72 HIS A CA 1
ATOM 564 C C . HIS A 1 72 ? -11.281 -13.814 -9.818 1.00 83.38 72 HIS A C 1
ATOM 566 O O . HIS A 1 72 ? -12.479 -13.552 -9.849 1.00 83.38 72 HIS A O 1
ATOM 572 N N . CYS A 1 73 ? -10.356 -12.866 -9.996 1.00 84.50 73 CYS A N 1
ATOM 573 C CA . CYS A 1 73 ? -10.680 -11.444 -10.127 1.00 84.50 73 CYS A CA 1
ATOM 574 C C . CYS A 1 73 ? -10.886 -10.971 -11.573 1.00 84.50 73 CYS A C 1
ATOM 576 O O . CYS A 1 73 ? -11.181 -9.797 -11.794 1.00 84.50 73 CYS A O 1
ATOM 578 N N . GLY A 1 74 ? -10.674 -11.850 -12.560 1.00 87.06 74 GLY A N 1
ATOM 579 C CA . GLY A 1 74 ? -10.830 -11.555 -13.988 1.00 87.06 74 GLY A CA 1
ATOM 580 C C . GLY A 1 74 ? -9.791 -10.596 -14.582 1.00 87.06 74 GLY A C 1
ATOM 581 O O . GLY A 1 74 ? -10.008 -10.069 -15.669 1.00 87.06 74 GLY A O 1
ATOM 582 N N . ARG A 1 75 ? -8.683 -10.320 -13.877 1.00 89.31 75 ARG A N 1
ATOM 583 C CA . ARG A 1 75 ? -7.650 -9.349 -14.305 1.00 89.31 75 ARG A CA 1
ATOM 584 C C . ARG A 1 75 ? -6.220 -9.883 -14.297 1.00 89.31 75 ARG A C 1
ATOM 586 O O . ARG A 1 75 ? -5.290 -9.142 -14.606 1.00 89.31 75 ARG A O 1
ATOM 593 N N . CYS A 1 76 ? -6.024 -11.145 -13.927 1.00 90.12 76 CYS A N 1
ATOM 594 C CA . CYS A 1 76 ? -4.707 -11.767 -14.006 1.00 90.12 76 CYS A CA 1
ATOM 595 C C . CYS A 1 76 ? -4.389 -12.143 -15.457 1.00 90.12 76 CYS A C 1
ATOM 597 O O . CYS A 1 76 ? -5.281 -12.462 -16.240 1.00 90.12 76 CYS A O 1
ATOM 599 N N . LYS A 1 77 ? -3.101 -12.146 -15.787 1.00 90.81 77 LYS A N 1
ATOM 600 C CA . LYS A 1 77 ? -2.565 -12.694 -17.035 1.00 90.81 77 LYS A CA 1
ATOM 601 C C . LYS A 1 77 ? -1.798 -13.973 -16.736 1.00 90.81 77 LYS A C 1
ATOM 603 O O . LYS A 1 77 ? -1.405 -14.186 -15.587 1.00 90.81 77 LYS A O 1
ATOM 608 N N . ASP A 1 78 ? -1.573 -14.796 -17.753 1.00 89.38 78 ASP A N 1
ATOM 609 C CA . ASP A 1 78 ? -0.713 -15.960 -17.579 1.00 89.38 78 ASP A CA 1
ATOM 610 C C . ASP A 1 78 ? 0.722 -15.520 -17.258 1.00 89.38 78 ASP A C 1
ATOM 612 O O . ASP A 1 78 ? 1.207 -14.503 -17.768 1.00 89.38 78 ASP A O 1
ATOM 616 N N . MET A 1 79 ? 1.368 -16.262 -16.363 1.00 89.81 79 MET A N 1
ATOM 617 C CA . MET A 1 79 ? 2.693 -15.938 -15.839 1.00 89.81 79 MET A CA 1
ATOM 618 C C . MET A 1 79 ? 3.645 -17.116 -16.055 1.00 89.81 79 MET A C 1
ATOM 620 O O . MET A 1 79 ? 3.230 -18.272 -15.913 1.00 89.81 79 MET A O 1
ATOM 624 N N . PRO A 1 80 ? 4.923 -16.839 -16.376 1.00 90.94 80 PRO A N 1
ATOM 625 C CA . PRO A 1 80 ? 5.882 -17.868 -16.761 1.00 90.94 80 PRO A CA 1
ATOM 626 C C . PRO A 1 80 ? 6.253 -18.804 -15.607 1.00 90.94 80 PRO A C 1
ATOM 628 O O . PRO A 1 80 ? 6.645 -19.940 -15.861 1.00 90.94 80 PRO A O 1
ATOM 631 N N . THR A 1 81 ? 6.133 -18.354 -14.353 1.00 92.50 81 THR A N 1
ATOM 632 C CA . THR A 1 81 ? 6.492 -19.150 -13.173 1.00 92.50 81 THR A CA 1
ATOM 633 C C . THR A 1 81 ? 5.314 -19.350 -12.226 1.00 92.50 81 THR A C 1
ATOM 635 O O . THR A 1 81 ? 4.488 -18.455 -12.048 1.00 92.50 81 THR A O 1
ATOM 638 N N . ASP A 1 82 ? 5.268 -20.500 -11.546 1.00 90.75 82 ASP A N 1
ATOM 639 C CA . ASP A 1 82 ? 4.232 -20.794 -10.545 1.00 90.75 82 ASP A CA 1
ATOM 640 C C . ASP A 1 82 ? 4.254 -19.818 -9.362 1.00 90.75 82 ASP A C 1
ATOM 642 O O . ASP A 1 82 ? 3.206 -19.475 -8.821 1.00 90.75 82 ASP A O 1
ATOM 646 N N . MET A 1 83 ? 5.432 -19.300 -8.996 1.00 92.25 83 MET A N 1
ATOM 647 C CA . MET A 1 83 ? 5.561 -18.296 -7.932 1.00 92.25 83 MET A CA 1
ATOM 648 C C . MET A 1 83 ? 4.818 -16.991 -8.248 1.00 92.25 83 MET A C 1
ATOM 650 O O . MET A 1 83 ? 4.367 -16.301 -7.330 1.00 92.25 83 MET A O 1
ATOM 654 N N . GLU A 1 84 ? 4.689 -16.647 -9.529 1.00 89.94 84 GLU A N 1
ATOM 655 C CA . GLU A 1 84 ? 4.003 -15.443 -10.001 1.00 89.94 84 GLU A CA 1
ATOM 656 C C . GLU A 1 84 ? 2.506 -15.664 -10.261 1.00 89.94 84 GLU A C 1
ATOM 658 O O . GLU A 1 84 ? 1.775 -14.689 -10.445 1.00 89.94 84 GLU A O 1
ATOM 663 N N . ARG A 1 85 ? 2.022 -16.916 -10.241 1.00 91.31 85 ARG A N 1
ATOM 664 C CA . ARG A 1 85 ? 0.603 -17.273 -10.427 1.00 91.31 85 ARG A CA 1
ATOM 665 C C . ARG A 1 85 ? -0.217 -16.948 -9.177 1.00 91.31 85 ARG A C 1
ATOM 667 O O . ARG A 1 85 ? -0.731 -17.824 -8.486 1.00 91.31 85 ARG A O 1
ATOM 674 N N . LYS A 1 86 ? -0.313 -15.656 -8.862 1.00 89.06 86 LYS A N 1
ATOM 675 C CA . LYS A 1 86 ? -1.029 -15.121 -7.702 1.00 89.06 86 LYS A CA 1
ATOM 676 C C . LYS A 1 86 ? -2.205 -14.269 -8.151 1.00 89.06 86 LYS A C 1
ATOM 678 O O . LYS A 1 86 ? -2.051 -13.302 -8.896 1.00 89.06 86 LYS A O 1
ATOM 683 N N . CYS A 1 87 ? -3.387 -14.606 -7.651 1.00 88.12 87 CYS A N 1
ATOM 684 C CA . CYS A 1 87 ? -4.579 -13.780 -7.780 1.00 88.12 87 CYS A CA 1
ATOM 685 C C . CYS A 1 87 ? -4.828 -13.034 -6.466 1.00 88.12 87 CYS A C 1
ATOM 687 O O . CYS A 1 87 ? -4.590 -13.576 -5.390 1.00 88.12 87 CYS A O 1
ATOM 689 N N . SER A 1 88 ? -5.375 -11.819 -6.542 1.00 84.31 88 SER A N 1
ATOM 690 C CA . SER A 1 88 ? -5.860 -11.097 -5.357 1.00 84.31 88 SER A CA 1
ATOM 691 C C . SER A 1 88 ? -7.028 -11.808 -4.663 1.00 84.31 88 SER A C 1
ATOM 693 O O . SER A 1 88 ? -7.422 -11.414 -3.569 1.00 84.31 88 SER A O 1
ATOM 695 N N . GLY A 1 89 ? -7.638 -12.794 -5.331 1.00 79.94 89 GLY A N 1
ATOM 696 C CA . GLY A 1 89 ? -8.775 -13.568 -4.842 1.00 79.94 89 GLY A CA 1
ATOM 697 C C . GLY A 1 89 ? -10.094 -12.799 -4.816 1.00 79.94 89 GLY A C 1
ATOM 698 O O . GLY A 1 89 ? -11.131 -13.421 -4.630 1.00 79.94 89 GLY A O 1
ATOM 699 N N . GLN A 1 90 ? -10.070 -11.477 -5.003 1.00 78.88 90 GLN A N 1
ATOM 700 C CA . GLN A 1 90 ? -11.246 -10.604 -4.970 1.00 78.88 90 GLN A CA 1
ATOM 701 C C . GLN A 1 90 ? -12.207 -10.887 -6.130 1.00 78.88 90 GLN A C 1
ATOM 703 O O . GLN A 1 90 ? -11.776 -11.324 -7.196 1.00 78.88 90 GLN A O 1
ATOM 708 N N . GLY A 1 91 ? -13.496 -10.585 -5.947 1.00 77.00 91 GLY A N 1
ATOM 709 C CA . GLY A 1 91 ? -14.487 -10.682 -7.023 1.00 77.00 91 GLY A CA 1
ATOM 710 C C . GLY A 1 91 ? -14.201 -9.732 -8.189 1.00 77.00 91 GLY A C 1
ATOM 711 O O . GLY A 1 91 ? -13.445 -8.769 -8.048 1.00 77.00 91 GLY A O 1
ATOM 712 N N . LEU A 1 92 ? -14.853 -9.965 -9.333 1.00 80.69 92 LEU A N 1
ATOM 713 C CA . LEU A 1 92 ? -14.652 -9.206 -10.579 1.00 80.69 92 LEU A CA 1
ATOM 714 C C . LEU A 1 92 ? -14.701 -7.679 -10.382 1.00 80.69 92 LEU A C 1
ATOM 716 O O . LEU A 1 92 ? -13.835 -6.952 -10.869 1.00 80.69 92 LEU A O 1
ATOM 720 N N . ALA A 1 93 ? -15.688 -7.192 -9.624 1.00 80.25 93 ALA A N 1
ATOM 721 C CA . ALA A 1 93 ? -15.885 -5.765 -9.355 1.00 80.25 93 ALA A CA 1
ATOM 722 C C . ALA A 1 93 ? -15.002 -5.209 -8.220 1.00 80.25 93 ALA A C 1
ATOM 724 O O . ALA A 1 93 ? -14.974 -4.004 -7.997 1.00 80.25 93 ALA A O 1
ATOM 725 N N . GLN A 1 94 ? -14.310 -6.076 -7.480 1.00 79.69 94 GLN A N 1
ATOM 726 C CA . GLN A 1 94 ? -13.570 -5.740 -6.255 1.00 79.69 94 GLN A CA 1
ATOM 727 C C . GLN A 1 94 ? -12.076 -6.044 -6.389 1.00 79.69 94 GLN A C 1
ATOM 729 O O . GLN A 1 94 ? -11.348 -6.056 -5.400 1.00 79.69 94 GLN A O 1
ATOM 734 N N . CYS A 1 95 ? -11.600 -6.312 -7.608 1.00 85.56 95 CYS A N 1
ATOM 735 C CA . CYS A 1 95 ? -10.187 -6.543 -7.852 1.00 85.56 95 CYS A CA 1
ATOM 736 C C . CYS A 1 95 ? -9.348 -5.395 -7.279 1.00 85.56 95 CYS A C 1
ATOM 738 O O . CYS A 1 95 ? -9.646 -4.231 -7.523 1.00 85.56 95 CYS A O 1
ATOM 740 N N . VAL A 1 96 ? -8.256 -5.719 -6.583 1.00 84.88 96 VAL A N 1
ATOM 741 C CA . VAL A 1 96 ? -7.350 -4.718 -5.999 1.00 84.88 96 VAL A CA 1
ATOM 742 C C . VAL A 1 96 ? -6.847 -3.709 -7.038 1.00 84.88 96 VAL A C 1
ATOM 744 O O . VAL A 1 96 ? -6.687 -2.534 -6.735 1.00 84.88 96 VAL A O 1
ATOM 747 N N . SER A 1 97 ? -6.693 -4.146 -8.294 1.00 87.00 97 SER A N 1
ATOM 748 C CA . SER A 1 97 ? -6.301 -3.285 -9.419 1.00 87.00 97 SER A CA 1
ATOM 749 C C . SER A 1 97 ? -7.333 -2.217 -9.803 1.00 87.00 97 SER A C 1
ATOM 751 O O . SER A 1 97 ? -7.000 -1.295 -10.538 1.00 87.00 97 SER A O 1
ATOM 753 N N . LEU A 1 98 ? -8.574 -2.339 -9.323 1.00 87.12 98 LEU A N 1
ATOM 754 C CA . LEU A 1 98 ? -9.650 -1.363 -9.500 1.00 87.12 98 LEU A CA 1
ATOM 755 C C . LEU A 1 98 ? -9.791 -0.404 -8.315 1.00 87.12 98 LEU A C 1
ATOM 757 O O . LEU A 1 98 ? -10.559 0.550 -8.409 1.00 87.12 98 LEU A O 1
ATOM 761 N N . ALA A 1 99 ? -9.097 -0.650 -7.202 1.00 84.69 99 ALA A N 1
ATOM 762 C CA . ALA A 1 99 ? -9.215 0.191 -6.022 1.00 84.69 99 ALA A CA 1
ATOM 763 C C . ALA A 1 99 ? -8.677 1.604 -6.330 1.00 84.69 99 ALA A C 1
ATOM 765 O O . ALA A 1 99 ? -7.505 1.729 -6.698 1.00 84.69 99 ALA A O 1
ATOM 766 N N . PRO A 1 100 ? -9.466 2.680 -6.130 1.00 85.62 100 PRO A N 1
ATOM 767 C CA . PRO A 1 100 ? -9.001 4.051 -6.356 1.00 85.62 100 PRO A CA 1
ATOM 768 C C . PRO A 1 100 ? -7.731 4.384 -5.566 1.00 85.62 100 PRO A C 1
ATOM 770 O O . PRO A 1 100 ? -6.845 5.074 -6.060 1.00 85.62 100 PRO A O 1
ATOM 773 N N . HIS A 1 101 ? -7.595 3.824 -4.364 1.00 83.44 101 HIS A N 1
ATOM 774 C CA . HIS A 1 101 ? -6.413 4.001 -3.523 1.00 83.44 101 HIS A CA 1
ATOM 775 C C . HIS A 1 101 ? -5.148 3.374 -4.117 1.00 83.44 101 HIS A C 1
ATOM 777 O O . HIS A 1 101 ? -4.068 3.930 -3.944 1.00 83.44 101 HIS A O 1
ATOM 783 N N . LEU A 1 102 ? -5.255 2.273 -4.873 1.00 86.44 102 LEU A N 1
ATOM 784 C CA . LEU A 1 102 ? -4.101 1.745 -5.603 1.00 86.44 102 LEU A CA 1
ATOM 785 C C . LEU A 1 102 ? -3.619 2.767 -6.637 1.00 86.44 102 LEU A C 1
ATOM 787 O O . LEU A 1 102 ? -2.425 3.020 -6.753 1.00 86.44 102 LEU A O 1
ATOM 791 N N . PHE A 1 103 ? -4.543 3.397 -7.361 1.00 87.94 103 PHE A N 1
ATOM 792 C CA . PHE A 1 103 ? -4.173 4.438 -8.312 1.00 87.94 103 PHE A CA 1
ATOM 793 C C . PHE A 1 103 ? -3.512 5.628 -7.603 1.00 87.94 103 PHE A C 1
ATOM 795 O O . PHE A 1 103 ? -2.386 5.988 -7.934 1.00 87.94 103 PHE A O 1
ATOM 802 N N . LEU A 1 104 ? -4.172 6.166 -6.575 1.00 86.62 104 LEU A N 1
ATOM 803 C CA . LEU A 1 104 ? -3.740 7.377 -5.876 1.00 86.62 104 LEU A CA 1
ATOM 804 C C . LEU A 1 104 ? -2.407 7.224 -5.134 1.00 86.62 104 LEU A C 1
ATOM 806 O O . LEU A 1 104 ? -1.610 8.156 -5.145 1.00 86.62 104 LEU A O 1
ATOM 810 N N . TYR A 1 105 ? -2.157 6.080 -4.490 1.00 84.38 105 TYR A N 1
ATOM 811 C CA . TYR A 1 105 ? -0.987 5.911 -3.619 1.00 84.38 105 TYR A CA 1
ATOM 812 C C . TYR A 1 105 ? 0.140 5.075 -4.229 1.00 84.38 105 TYR A C 1
ATOM 814 O O . TYR A 1 105 ? 1.270 5.160 -3.756 1.00 84.38 105 TYR A O 1
ATOM 822 N N . VAL A 1 106 ? -0.138 4.262 -5.253 1.00 89.12 106 VAL A N 1
ATOM 823 C CA . VAL A 1 106 ? 0.858 3.337 -5.827 1.00 89.12 106 VAL A CA 1
ATOM 824 C C . VAL A 1 106 ? 1.230 3.690 -7.260 1.00 89.12 106 VAL A C 1
ATOM 826 O O . VAL A 1 106 ? 2.400 3.582 -7.615 1.00 89.12 106 VAL A O 1
ATOM 829 N N . LEU A 1 107 ? 0.261 4.092 -8.087 1.00 89.88 107 LEU A N 1
ATOM 830 C CA . LEU A 1 107 ? 0.476 4.292 -9.528 1.00 89.88 107 LEU A CA 1
ATOM 831 C C . LEU A 1 107 ? 0.629 5.764 -9.928 1.00 89.88 107 LEU A C 1
ATOM 833 O O . LEU A 1 107 ? 1.095 6.048 -11.030 1.00 89.88 107 LEU A O 1
ATOM 837 N N . GLU A 1 108 ? 0.249 6.697 -9.056 1.00 90.69 108 GLU A N 1
ATOM 838 C CA . GLU A 1 108 ? 0.312 8.126 -9.342 1.00 90.69 108 GLU A CA 1
ATOM 839 C C . GLU A 1 108 ? 1.766 8.606 -9.477 1.00 90.69 108 GLU A C 1
ATOM 841 O O . GLU A 1 108 ? 2.578 8.521 -8.548 1.00 90.69 108 GLU A O 1
ATOM 846 N N . ASN A 1 109 ? 2.093 9.179 -10.638 1.00 88.00 109 ASN A N 1
ATOM 847 C CA . ASN A 1 109 ? 3.453 9.621 -10.959 1.00 88.00 109 ASN A CA 1
ATOM 848 C C . ASN A 1 109 ? 3.978 10.664 -9.963 1.00 88.00 109 ASN A C 1
ATOM 850 O O . ASN A 1 109 ? 5.174 10.694 -9.669 1.00 88.00 109 ASN A O 1
ATOM 854 N N . GLY A 1 110 ? 3.101 11.526 -9.438 1.00 87.25 110 GLY A N 1
ATOM 855 C CA . GLY A 1 110 ? 3.464 12.499 -8.407 1.00 87.25 110 GLY A CA 1
ATOM 856 C C . GLY A 1 110 ? 4.000 11.836 -7.135 1.00 87.25 110 GLY A C 1
ATOM 857 O O . GLY A 1 110 ? 5.046 12.243 -6.627 1.00 87.25 110 GLY A O 1
ATOM 858 N N . VAL A 1 111 ? 3.337 10.775 -6.668 1.00 87.88 111 VAL A N 1
ATOM 859 C CA . VAL A 1 111 ? 3.740 10.019 -5.471 1.00 87.88 111 VAL A CA 1
ATOM 860 C C . VAL A 1 111 ? 5.058 9.291 -5.716 1.00 87.88 111 VAL A C 1
ATOM 862 O O . VAL A 1 111 ? 5.990 9.421 -4.923 1.00 87.88 111 VAL A O 1
ATOM 865 N N . LEU A 1 112 ? 5.187 8.616 -6.861 1.00 88.81 112 LEU A N 1
ATOM 866 C CA . LEU A 1 112 ? 6.408 7.898 -7.242 1.00 88.81 112 LEU A CA 1
ATOM 867 C C . LEU A 1 112 ? 7.628 8.828 -7.324 1.00 88.81 112 LEU A C 1
ATOM 869 O O . LEU A 1 112 ? 8.710 8.487 -6.845 1.00 88.81 112 LEU A O 1
ATOM 873 N N . ARG A 1 113 ? 7.455 10.044 -7.858 1.00 87.50 113 ARG A N 1
ATOM 874 C CA . ARG A 1 113 ? 8.506 11.075 -7.896 1.00 87.50 113 ARG A CA 1
ATOM 875 C C . ARG A 1 113 ? 8.948 11.513 -6.504 1.00 87.50 113 ARG A C 1
ATOM 877 O O . ARG A 1 113 ? 10.149 11.645 -6.264 1.00 87.50 113 ARG A O 1
ATOM 884 N N . ILE A 1 114 ? 7.995 11.758 -5.604 1.00 87.31 114 ILE A N 1
ATOM 885 C CA . ILE A 1 114 ? 8.283 12.179 -4.227 1.00 87.31 114 ILE A CA 1
ATOM 886 C C . ILE A 1 114 ? 9.004 11.059 -3.477 1.00 87.31 114 ILE A C 1
ATOM 888 O O . ILE A 1 114 ? 10.033 11.308 -2.852 1.00 87.31 114 ILE A O 1
ATOM 892 N N . ALA A 1 115 ? 8.514 9.826 -3.580 1.00 87.31 115 ALA A N 1
ATOM 893 C CA . ALA A 1 115 ? 9.099 8.688 -2.891 1.00 87.31 115 ALA A CA 1
ATOM 894 C C . ALA A 1 115 ? 10.515 8.362 -3.382 1.00 87.31 115 ALA A C 1
ATOM 896 O O . ALA A 1 115 ? 11.413 8.121 -2.572 1.00 87.31 115 ALA A O 1
ATOM 897 N N . ARG A 1 116 ? 10.747 8.434 -4.699 1.00 85.94 116 ARG A N 1
ATOM 898 C CA . ARG A 1 116 ? 12.088 8.316 -5.281 1.00 85.94 116 ARG A CA 1
ATOM 899 C C . ARG A 1 116 ? 13.021 9.392 -4.740 1.00 85.94 116 ARG A C 1
ATOM 901 O O . ARG A 1 116 ? 14.125 9.074 -4.308 1.00 85.94 116 ARG A O 1
ATOM 908 N N . ARG A 1 117 ? 12.580 10.656 -4.741 1.00 85.81 117 ARG A N 1
ATOM 909 C CA . ARG A 1 117 ? 13.367 11.776 -4.209 1.00 85.81 117 ARG A CA 1
ATOM 910 C C . ARG A 1 117 ? 13.732 11.540 -2.748 1.00 85.81 117 ARG A C 1
ATOM 912 O O . ARG A 1 117 ? 14.908 11.574 -2.419 1.00 85.81 117 ARG A O 1
ATOM 919 N N . TYR A 1 118 ? 12.748 11.216 -1.914 1.00 88.44 118 TYR A N 1
ATOM 920 C CA . TYR A 1 118 ? 12.967 10.919 -0.502 1.00 88.44 118 TYR A CA 1
ATOM 921 C C . TYR A 1 118 ? 13.994 9.797 -0.305 1.00 88.44 118 TYR A C 1
ATOM 923 O O . TYR A 1 118 ? 14.934 9.929 0.474 1.00 88.44 118 TYR A O 1
ATOM 931 N N . ARG A 1 119 ? 13.865 8.700 -1.056 1.00 87.50 119 ARG A N 1
ATOM 932 C CA . ARG A 1 119 ? 14.805 7.581 -0.979 1.00 87.50 119 ARG A CA 1
ATOM 933 C C . ARG A 1 119 ? 16.212 7.965 -1.437 1.00 87.50 119 ARG A C 1
ATOM 935 O O . ARG A 1 119 ? 17.180 7.531 -0.817 1.00 87.50 119 ARG A O 1
ATOM 942 N N . ASN A 1 120 ? 16.332 8.743 -2.507 1.00 86.88 120 ASN A N 1
ATOM 943 C CA . ASN A 1 120 ? 17.623 9.216 -2.993 1.00 86.88 120 ASN A CA 1
ATOM 944 C C . ASN A 1 120 ? 18.285 10.154 -1.983 1.00 86.88 120 ASN A C 1
ATOM 946 O O . ASN A 1 120 ? 19.484 10.023 -1.765 1.00 86.88 120 ASN A O 1
ATOM 950 N N . ASP A 1 121 ? 17.508 11.016 -1.324 1.00 88.00 121 ASP A N 1
ATOM 951 C CA . ASP A 1 121 ? 17.994 11.906 -0.268 1.00 88.00 121 ASP A CA 1
ATOM 952 C C . ASP A 1 121 ? 18.506 11.096 0.940 1.00 88.00 121 ASP A C 1
ATOM 954 O O . ASP A 1 121 ? 19.589 11.366 1.454 1.00 88.00 121 ASP A O 1
ATOM 958 N N . VAL A 1 122 ? 17.784 10.047 1.358 1.00 89.88 122 VAL A N 1
ATOM 959 C CA . VAL A 1 122 ? 18.193 9.160 2.467 1.00 89.88 122 VAL A CA 1
ATOM 960 C C . VAL A 1 122 ? 19.430 8.323 2.123 1.00 89.88 122 VAL A C 1
ATOM 962 O O . VAL A 1 122 ? 20.284 8.095 2.978 1.00 89.88 122 VAL A O 1
ATOM 965 N N . LEU A 1 123 ? 19.528 7.834 0.884 1.00 87.12 123 LEU A N 1
ATOM 966 C CA . LEU A 1 123 ? 20.622 6.967 0.432 1.00 87.12 123 LEU A CA 1
ATOM 967 C C . LEU A 1 123 ? 21.786 7.739 -0.210 1.00 87.12 123 LEU A C 1
ATOM 969 O O . LEU A 1 123 ? 22.732 7.113 -0.687 1.00 87.12 123 LEU A O 1
ATOM 973 N N . SER A 1 124 ? 21.725 9.073 -0.234 1.00 86.25 124 SER A N 1
ATOM 974 C CA . SER A 1 124 ? 22.692 9.948 -0.911 1.00 86.25 124 SER A CA 1
ATOM 975 C C . SER A 1 124 ? 22.954 9.550 -2.373 1.00 86.25 124 SER A C 1
ATOM 977 O O . SER A 1 124 ? 24.087 9.604 -2.855 1.00 86.25 124 SER A O 1
ATOM 979 N N . LEU A 1 125 ? 21.912 9.114 -3.088 1.00 82.12 125 LEU A N 1
ATOM 980 C CA . LEU A 1 125 ? 22.012 8.687 -4.485 1.00 82.12 125 LEU A CA 1
ATOM 981 C C . LEU A 1 125 ? 21.923 9.890 -5.426 1.00 82.12 125 LEU A C 1
ATOM 983 O O . LEU A 1 125 ? 21.048 10.745 -5.299 1.00 82.12 125 LEU A O 1
ATOM 987 N N . SER A 1 126 ? 22.815 9.936 -6.415 1.00 73.12 126 SER A N 1
ATOM 988 C CA . SER A 1 126 ? 22.825 10.984 -7.435 1.00 73.12 126 SER A CA 1
ATOM 989 C C . SER A 1 126 ? 21.643 10.815 -8.391 1.00 73.12 126 SER A C 1
ATOM 991 O O . SER A 1 126 ? 21.476 9.759 -9.001 1.00 73.12 126 SER A O 1
ATOM 993 N N . TYR A 1 127 ? 20.844 11.866 -8.571 1.00 68.56 127 TYR A N 1
ATOM 994 C CA . TYR A 1 127 ? 19.791 11.882 -9.583 1.00 68.56 127 TYR A CA 1
ATOM 995 C C . TYR A 1 127 ? 20.403 12.114 -10.970 1.00 68.56 127 TYR A C 1
ATOM 997 O O . TYR A 1 127 ? 20.923 13.191 -11.250 1.00 68.56 127 TYR A O 1
ATOM 1005 N N . THR A 1 128 ? 20.349 11.106 -11.841 1.00 65.00 128 THR A N 1
ATOM 1006 C CA . THR A 1 128 ? 20.884 11.192 -13.211 1.00 65.00 128 THR A CA 1
ATOM 1007 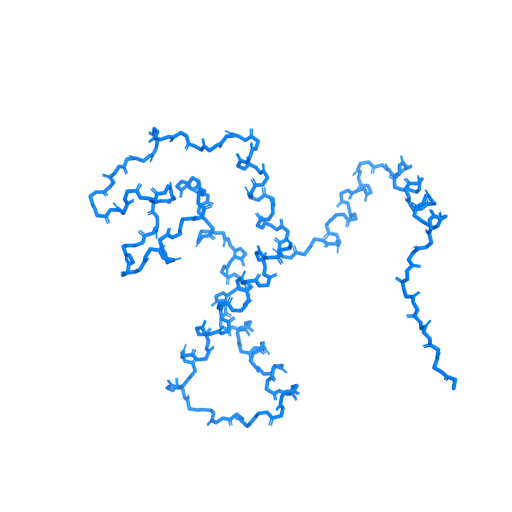C C . THR A 1 128 ? 19.925 11.881 -14.185 1.00 65.00 128 THR A C 1
ATOM 1009 O O . THR A 1 128 ? 20.363 12.354 -15.228 1.00 65.00 128 THR A O 1
ATOM 1012 N N . GLY A 1 129 ? 18.634 11.971 -13.845 1.00 65.81 129 GLY A N 1
ATOM 1013 C CA . GLY A 1 129 ? 17.629 12.740 -14.584 1.00 65.81 129 GLY A CA 1
ATOM 1014 C C . GLY A 1 129 ? 17.360 12.314 -16.023 1.00 65.81 129 GLY A C 1
ATOM 1015 O O . GLY A 1 129 ? 16.716 13.071 -16.744 1.00 65.81 129 GLY A O 1
ATOM 1016 N N . ASP A 1 130 ? 17.828 11.139 -16.452 1.00 65.44 130 ASP A N 1
ATOM 1017 C CA . ASP A 1 130 ? 17.540 10.624 -17.790 1.00 65.44 130 ASP A CA 1
ATOM 1018 C C . ASP A 1 130 ? 16.142 9.961 -17.808 1.00 65.44 130 ASP A C 1
ATOM 1020 O O . ASP A 1 130 ? 15.947 8.924 -17.159 1.00 65.44 130 ASP A O 1
ATOM 1024 N N . PRO A 1 131 ? 15.182 10.505 -18.588 1.00 66.06 131 PRO A N 1
ATOM 1025 C CA . PRO A 1 131 ? 13.809 10.000 -18.677 1.00 66.06 131 PRO A CA 1
ATOM 1026 C C . PRO A 1 131 ? 13.699 8.525 -19.083 1.00 66.06 131 PRO A C 1
ATOM 1028 O O . PRO A 1 131 ? 12.672 7.888 -18.851 1.00 66.06 131 PRO A O 1
ATOM 1031 N N . ARG A 1 132 ? 14.742 7.950 -19.697 1.00 60.34 132 ARG A N 1
ATOM 1032 C CA . ARG A 1 132 ? 14.780 6.529 -20.077 1.00 60.34 132 ARG A CA 1
ATOM 1033 C C . ARG A 1 132 ? 14.926 5.592 -18.879 1.00 60.34 132 ARG A C 1
ATOM 1035 O O . ARG A 1 132 ? 14.485 4.447 -18.963 1.00 60.34 132 ARG A O 1
ATOM 1042 N N . TYR A 1 133 ? 15.505 6.058 -17.771 1.00 62.66 133 TYR A N 1
ATOM 1043 C CA . TYR A 1 133 ? 15.648 5.271 -16.539 1.00 62.66 133 TYR A CA 1
ATOM 1044 C C . TYR A 1 133 ? 14.468 5.459 -15.579 1.00 62.66 133 TYR A C 1
ATOM 1046 O O . TYR A 1 133 ? 14.215 4.586 -14.745 1.00 62.66 133 TYR A O 1
ATOM 1054 N N . ASP A 1 134 ? 13.687 6.527 -15.757 1.00 72.88 134 ASP A N 1
ATOM 1055 C CA . ASP A 1 134 ?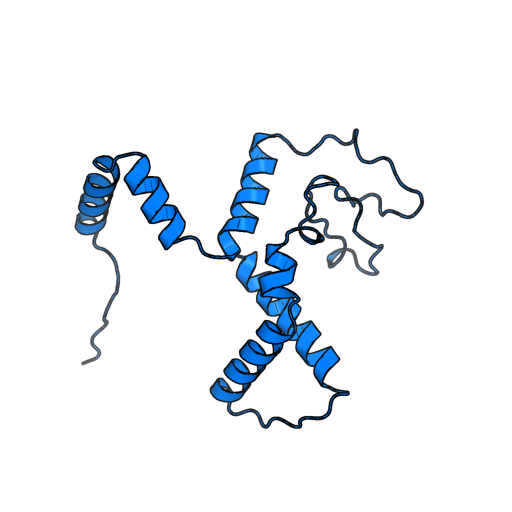 12.535 6.849 -14.912 1.00 72.88 134 ASP A CA 1
ATOM 1056 C C . ASP A 1 134 ? 11.492 5.728 -14.896 1.00 72.88 134 ASP A C 1
ATOM 1058 O O . ASP A 1 134 ? 11.000 5.360 -13.834 1.00 72.88 134 ASP A O 1
ATOM 1062 N N . HIS A 1 135 ? 11.202 5.112 -16.046 1.00 78.44 135 HIS A N 1
ATOM 1063 C CA . HIS A 1 135 ? 10.168 4.077 -16.117 1.00 78.44 135 HIS A CA 1
ATOM 1064 C C . HIS A 1 135 ? 10.534 2.816 -15.318 1.00 78.44 135 HIS A C 1
ATOM 1066 O O . HIS A 1 135 ? 9.696 2.268 -14.605 1.00 78.44 135 HIS A O 1
ATOM 1072 N N . ARG A 1 136 ? 11.793 2.361 -15.388 1.00 82.94 136 ARG A N 1
ATOM 1073 C CA . ARG A 1 136 ? 12.244 1.176 -14.639 1.00 82.94 136 ARG A CA 1
ATOM 1074 C C . ARG A 1 136 ? 12.297 1.453 -13.138 1.00 82.94 136 ARG A C 1
ATOM 1076 O O . ARG A 1 136 ? 11.922 0.596 -12.340 1.00 82.94 136 ARG A O 1
ATOM 1083 N N . GLU A 1 137 ? 12.759 2.634 -12.744 1.00 82.62 137 GLU A N 1
ATOM 1084 C CA . GLU A 1 137 ? 12.808 3.013 -11.331 1.00 82.62 137 GLU A CA 1
ATOM 1085 C C . GLU A 1 137 ? 11.403 3.153 -10.740 1.00 82.62 137 GLU A C 1
ATOM 1087 O O . GLU A 1 137 ? 11.131 2.565 -9.691 1.00 82.62 137 GLU A O 1
ATOM 1092 N N . TYR A 1 138 ? 10.479 3.795 -11.462 1.00 87.38 138 TYR A N 1
ATOM 1093 C CA . TYR A 1 138 ? 9.076 3.887 -11.061 1.00 87.38 138 TYR A CA 1
ATOM 1094 C C . TYR A 1 138 ? 8.398 2.529 -10.960 1.00 87.38 138 TYR A C 1
ATOM 1096 O O . TYR A 1 138 ? 7.643 2.321 -10.016 1.00 87.38 138 TYR A O 1
ATOM 1104 N N . GLN A 1 139 ? 8.702 1.568 -11.836 1.00 88.31 139 GLN A N 1
ATOM 1105 C CA . GLN A 1 139 ? 8.208 0.195 -11.672 1.00 88.31 139 GLN A CA 1
ATOM 1106 C C . GLN A 1 139 ? 8.657 -0.411 -10.340 1.00 88.31 139 GLN A C 1
ATOM 1108 O O . GLN A 1 139 ? 7.845 -0.958 -9.595 1.00 88.31 139 GLN A O 1
ATOM 1113 N N . HIS A 1 140 ? 9.945 -0.298 -10.008 1.00 88.06 140 HIS A N 1
ATOM 1114 C CA . HIS A 1 140 ? 10.451 -0.826 -8.746 1.00 88.06 140 HIS A CA 1
ATOM 1115 C C . HIS A 1 140 ? 9.857 -0.107 -7.530 1.00 88.06 140 HIS A C 1
ATOM 1117 O O . HIS A 1 140 ? 9.563 -0.761 -6.530 1.00 88.06 140 HIS A O 1
ATOM 1123 N N . ASP A 1 141 ? 9.668 1.210 -7.598 1.00 89.25 141 ASP A N 1
ATOM 1124 C CA . ASP A 1 141 ? 9.044 1.970 -6.514 1.00 89.25 141 ASP A CA 1
ATOM 1125 C C . ASP A 1 141 ? 7.557 1.646 -6.376 1.00 89.25 141 ASP A C 1
ATOM 1127 O O . ASP A 1 141 ? 7.088 1.468 -5.255 1.00 89.25 141 ASP A O 1
ATOM 1131 N N . THR A 1 142 ? 6.846 1.431 -7.481 1.00 91.44 142 THR A N 1
ATOM 1132 C CA . THR A 1 142 ? 5.455 0.955 -7.489 1.00 91.44 142 THR A CA 1
ATOM 1133 C C . THR A 1 142 ? 5.329 -0.356 -6.711 1.00 91.44 142 THR A C 1
ATOM 1135 O O . THR A 1 142 ? 4.494 -0.471 -5.815 1.00 91.44 142 THR A O 1
ATOM 1138 N N . TYR A 1 143 ? 6.197 -1.340 -6.983 1.00 90.56 143 TYR A N 1
ATOM 1139 C CA . TYR A 1 143 ? 6.177 -2.611 -6.251 1.00 90.56 143 TYR A CA 1
ATOM 1140 C C . TYR A 1 143 ? 6.445 -2.429 -4.753 1.00 90.56 143 TYR A C 1
ATOM 1142 O O . TYR A 1 143 ? 5.803 -3.088 -3.939 1.00 90.56 143 TYR A O 1
ATOM 1150 N N . ARG A 1 144 ? 7.354 -1.521 -4.372 1.00 89.31 144 ARG A N 1
ATOM 1151 C CA . ARG A 1 144 ? 7.630 -1.219 -2.957 1.00 89.31 144 ARG A CA 1
ATOM 1152 C C . ARG A 1 144 ? 6.422 -0.600 -2.261 1.00 89.31 144 ARG A C 1
ATOM 1154 O O . ARG A 1 144 ? 6.081 -1.060 -1.177 1.00 89.31 144 ARG A O 1
ATOM 1161 N N . HIS A 1 145 ? 5.760 0.375 -2.884 1.00 87.62 145 HIS A N 1
ATOM 1162 C CA . HIS A 1 145 ? 4.559 0.995 -2.313 1.00 87.62 145 HIS A CA 1
ATOM 1163 C C . HIS A 1 145 ? 3.422 -0.014 -2.193 1.00 87.62 145 HIS A C 1
ATOM 1165 O O . HIS A 1 145 ? 2.766 -0.080 -1.160 1.00 87.62 145 HIS A O 1
ATOM 1171 N N . PHE A 1 146 ? 3.221 -0.856 -3.212 1.00 87.56 146 PHE A N 1
ATOM 1172 C CA . PHE A 1 146 ? 2.203 -1.900 -3.152 1.00 87.56 146 PHE A CA 1
ATOM 1173 C C . PHE A 1 146 ? 2.421 -2.846 -1.964 1.00 87.56 146 PHE A C 1
ATOM 1175 O O . PHE A 1 146 ? 1.483 -3.125 -1.221 1.00 87.56 146 PHE A O 1
ATOM 1182 N N . VAL A 1 147 ? 3.664 -3.294 -1.762 1.00 85.94 147 VAL A N 1
ATOM 1183 C CA . VAL A 1 147 ? 4.080 -4.132 -0.627 1.00 85.94 147 VAL A CA 1
ATOM 1184 C C . VAL A 1 147 ? 3.852 -3.402 0.700 1.00 85.94 147 VAL A C 1
ATOM 1186 O O . VAL A 1 147 ? 3.262 -3.986 1.598 1.00 85.94 147 VAL A O 1
ATOM 1189 N N . GLN A 1 148 ? 4.247 -2.132 0.819 1.00 82.62 148 GLN A N 1
ATOM 1190 C CA . GLN A 1 148 ? 4.047 -1.331 2.037 1.00 82.62 148 GLN A CA 1
ATOM 1191 C C . GLN A 1 148 ? 2.569 -1.156 2.408 1.00 82.62 148 GLN A C 1
ATOM 1193 O O . GLN A 1 148 ? 2.242 -1.105 3.587 1.00 82.62 148 GLN A O 1
ATOM 1198 N N . LEU A 1 149 ? 1.681 -1.088 1.415 1.00 77.69 149 LEU A N 1
ATOM 1199 C CA . LEU A 1 149 ? 0.243 -0.953 1.642 1.00 77.69 149 LEU A CA 1
ATOM 1200 C C . LEU A 1 149 ? -0.478 -2.290 1.875 1.00 77.69 149 LEU A C 1
ATOM 1202 O O . LEU A 1 149 ? -1.596 -2.267 2.374 1.00 77.69 149 LEU A O 1
ATOM 1206 N N . ASN A 1 150 ? 0.115 -3.432 1.494 1.00 70.31 150 ASN A N 1
ATOM 1207 C CA . ASN A 1 150 ? -0.533 -4.757 1.549 1.00 70.31 150 ASN A CA 1
ATOM 1208 C C . ASN A 1 150 ? 0.117 -5.755 2.528 1.00 70.31 150 ASN A C 1
ATOM 1210 O O . ASN A 1 150 ? -0.410 -6.851 2.694 1.00 70.31 150 ASN A O 1
ATOM 1214 N N . LEU A 1 151 ? 1.257 -5.436 3.147 1.00 54.44 151 LEU A N 1
ATOM 1215 C CA . LEU A 1 151 ? 1.880 -6.261 4.189 1.00 54.44 151 LEU A CA 1
ATOM 1216 C C . LEU A 1 151 ? 1.768 -5.553 5.540 1.00 54.44 151 LEU A C 1
ATOM 1218 O O . LEU A 1 151 ? 2.541 -4.639 5.827 1.00 54.44 151 LEU A O 1
ATOM 1222 N N . LYS A 1 152 ? 0.823 -6.012 6.361 1.00 47.34 152 LYS A N 1
ATOM 1223 C CA . LYS A 1 152 ? 0.815 -5.828 7.814 1.00 47.34 152 LYS A CA 1
ATOM 1224 C C . LYS A 1 152 ? 0.835 -7.200 8.477 1.00 47.34 152 LYS A C 1
ATOM 1226 O O . LYS A 1 152 ? 0.157 -8.112 7.951 1.00 47.34 152 LYS A O 1
#

Foldseek 3Di:
DDPPPPPDDDPVNVVVVVVVVVPDDPVVVVVVCVVPPDLLVVLVVLVVVCVVVDQPPVVQPPVPPQDDPLEAQRPDHDDPDPVPSDYPSHHVCSGPVPDVSLCVQQVDPVNLVVVVVVVCVVVVNDDPPDPVCSVVSSVVSSVVRVCVSHPD